Protein AF-D9QRK3-F1 (afdb_monomer)

Nearest PDB structures (foldseek):
  6bph-assembly1_A-2  TM=4.890E-01  e=6.958E-01  Homo sapiens
  4qqg-assembly2_B  TM=5.748E-01  e=2.686E+00  Homo sapiens
  7qe0-assembly1_A  TM=3.083E-01  e=8.365E-01  Homo sapiens

Organism: Acetohalobium arabaticum (strain ATCC 49924 / DSM 5501 / Z-7288) (NCBI:txid574087)

Mean predicted aligned error: 15.68 Å

Sequence (138 aa):
MAISEIASASNANVEGTGKQTEDSNKMGKDEFLELFVTQLKNQNPLEPMDNKEFIAQTAQFTSMEQMKNMNQNLEKFLGMQKLTQVSSLIGKEVKALDSDSGEEITGEVEKVKMADSGPKLIINGNEYEMGSVNEILG

InterPro domains:
  IPR005648 Flagellar hook capping protein [PF03963] (7-75)

Foldseek 3Di:
DDDDDDDDDDDDDDDDDDDDPPVVVVVVVVVVVVVVVVCVVPDDPDDDPDPVVVVVVVVVVVVVVVVVVVVVVVVVVVLVVLVVVVVVQAQWWFWFQDPVPRDIDIFRFPDWDQDPVGIWTQGPNDTDDPVRTDGTHD

Structure (mmCIF, N/CA/C/O backbone):
data_AF-D9QRK3-F1
#
_entry.id   AF-D9QRK3-F1
#
loop_
_atom_site.group_PDB
_atom_site.id
_atom_site.type_symbol
_atom_site.label_atom_id
_atom_site.label_alt_id
_atom_site.label_comp_id
_atom_site.label_asym_id
_atom_site.label_entity_id
_atom_site.label_seq_id
_atom_site.pdbx_PDB_ins_code
_atom_site.Cartn_x
_atom_site.Cartn_y
_atom_site.Cartn_z
_atom_site.occupancy
_atom_site.B_iso_or_equiv
_atom_site.auth_seq_id
_atom_site.auth_comp_id
_atom_site.auth_asym_id
_atom_site.auth_atom_id
_atom_site.pdbx_PDB_model_num
ATOM 1 N N . MET A 1 1 ? -51.871 -1.785 -33.628 1.00 42.34 1 MET A N 1
ATOM 2 C CA . MET A 1 1 ? -51.211 -3.092 -33.814 1.00 42.34 1 MET A CA 1
ATOM 3 C C . MET A 1 1 ? -49.993 -3.114 -32.917 1.00 42.34 1 MET A C 1
ATOM 5 O O . MET A 1 1 ? -49.113 -2.285 -33.088 1.00 42.34 1 MET A O 1
ATOM 9 N N . ALA A 1 2 ? -50.041 -3.973 -31.906 1.00 34.59 2 ALA A N 1
ATOM 10 C CA . ALA A 1 2 ? -48.957 -4.261 -30.982 1.00 34.59 2 ALA A CA 1
ATOM 11 C C . ALA A 1 2 ? -48.162 -5.466 -31.498 1.00 34.59 2 ALA A C 1
ATOM 13 O O . ALA A 1 2 ? -48.782 -6.376 -32.038 1.00 34.59 2 ALA A O 1
ATOM 14 N N . ILE A 1 3 ? -46.844 -5.456 -31.297 1.00 48.22 3 ILE A N 1
ATOM 15 C CA . ILE A 1 3 ? -45.964 -6.618 -31.067 1.00 48.22 3 ILE A CA 1
ATOM 16 C C . ILE A 1 3 ? -44.679 -6.043 -30.427 1.00 48.22 3 ILE A C 1
ATOM 18 O O . ILE A 1 3 ? -43.975 -5.266 -31.059 1.00 48.22 3 ILE A O 1
ATOM 22 N N . SER A 1 4 ? -44.552 -6.046 -29.097 1.00 40.09 4 SER A N 1
ATOM 23 C CA . SER A 1 4 ? -44.081 -7.144 -28.226 1.00 40.09 4 SER A CA 1
ATOM 24 C C . SER A 1 4 ? -42.548 -7.267 -28.179 1.00 40.09 4 SER A C 1
ATOM 26 O O . SER A 1 4 ? -41.935 -7.939 -29.001 1.00 40.09 4 SER A O 1
ATOM 28 N N . GLU A 1 5 ? -41.949 -6.551 -27.225 1.00 41.03 5 GLU A N 1
ATOM 29 C CA . GLU A 1 5 ? -41.167 -7.108 -26.108 1.00 41.03 5 GLU A CA 1
ATOM 30 C C . GLU A 1 5 ? -40.467 -8.467 -26.331 1.00 41.03 5 GLU A C 1
ATOM 32 O O . GLU A 1 5 ? -41.120 -9.506 -26.328 1.00 41.03 5 GLU A O 1
ATOM 37 N N . ILE A 1 6 ? -39.128 -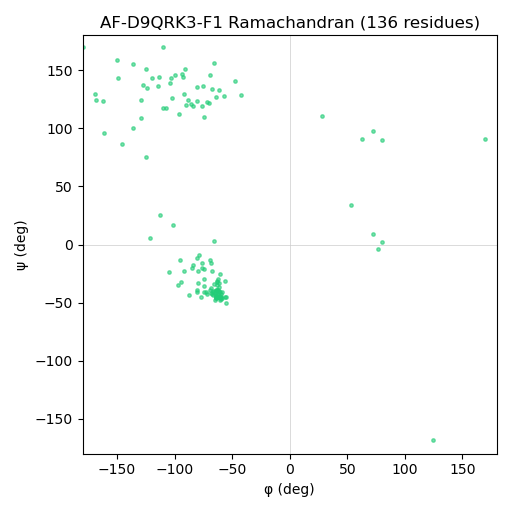8.456 -26.402 1.00 45.16 6 ILE A N 1
ATOM 38 C CA . ILE A 1 6 ? -38.267 -9.533 -25.884 1.00 45.16 6 ILE A CA 1
ATOM 39 C C . ILE A 1 6 ? -37.099 -8.871 -25.146 1.00 45.16 6 ILE A C 1
ATOM 41 O O . ILE A 1 6 ? -36.131 -8.406 -25.745 1.00 45.16 6 ILE A O 1
ATOM 45 N N . ALA A 1 7 ? -37.211 -8.842 -23.823 1.00 40.62 7 ALA A N 1
ATOM 46 C CA . ALA A 1 7 ? -36.072 -8.927 -22.930 1.00 40.62 7 ALA A CA 1
ATOM 47 C C . ALA A 1 7 ? -35.877 -10.412 -22.590 1.00 40.62 7 ALA A C 1
ATOM 49 O O . ALA A 1 7 ? -36.832 -11.065 -22.181 1.00 40.62 7 ALA A O 1
ATOM 50 N N . SER A 1 8 ? -34.660 -10.940 -22.724 1.00 33.72 8 SER A N 1
ATOM 51 C CA . SER A 1 8 ? -34.171 -11.983 -21.817 1.00 33.72 8 SER A CA 1
ATOM 52 C C . SER A 1 8 ? -32.653 -12.089 -21.903 1.00 33.72 8 SER A C 1
ATOM 54 O O . SER A 1 8 ? -32.076 -12.292 -22.968 1.00 33.72 8 SER A O 1
ATOM 56 N N . ALA A 1 9 ? -32.032 -11.941 -20.739 1.00 37.94 9 ALA A N 1
ATOM 57 C CA . ALA A 1 9 ? -30.627 -12.166 -20.468 1.00 37.94 9 ALA A CA 1
ATOM 58 C C . ALA A 1 9 ? -30.236 -13.646 -20.625 1.00 37.94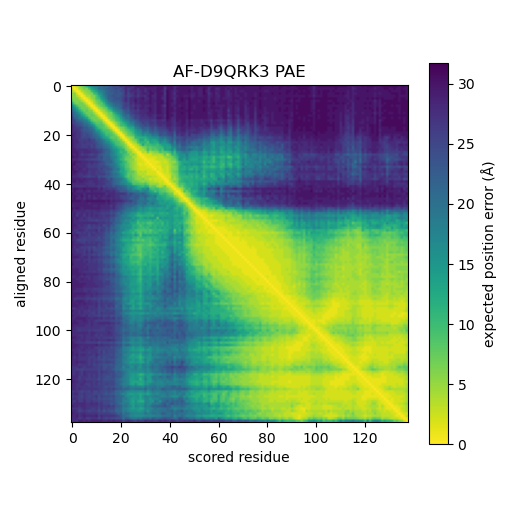 9 ALA A C 1
ATOM 60 O O . ALA A 1 9 ? -31.066 -14.527 -20.408 1.00 37.94 9 ALA A O 1
ATOM 61 N N . SER A 1 10 ? -28.951 -13.906 -20.880 1.00 33.75 10 SER A N 1
ATOM 62 C CA . SER A 1 10 ? -28.203 -14.973 -20.200 1.00 33.75 10 SER A CA 1
ATOM 63 C C . SER A 1 10 ? -26.707 -14.848 -20.480 1.00 33.75 10 SER A C 1
ATOM 65 O O . SER A 1 10 ? -26.271 -14.879 -21.628 1.00 33.75 10 SER A O 1
ATOM 67 N N . ASN A 1 11 ? -25.938 -14.769 -19.396 1.00 42.50 11 ASN A N 1
ATOM 68 C CA . ASN A 1 11 ? -24.498 -14.986 -19.335 1.00 42.50 11 ASN A CA 1
ATOM 69 C C . ASN A 1 11 ? -24.074 -16.262 -20.072 1.00 42.50 11 ASN A C 1
ATOM 71 O O . ASN A 1 11 ? -24.688 -17.315 -19.896 1.00 42.50 11 ASN A O 1
ATOM 75 N N . ALA A 1 12 ? -22.940 -16.186 -20.766 1.00 35.94 12 ALA A N 1
ATOM 76 C CA . ALA A 1 12 ? -22.084 -17.335 -21.007 1.00 35.94 12 ALA A CA 1
ATOM 77 C C . ALA A 1 12 ? -20.649 -16.964 -20.620 1.00 35.94 12 ALA A C 1
ATOM 79 O O . ALA A 1 12 ? -19.990 -16.139 -21.247 1.00 35.94 12 ALA A O 1
ATOM 80 N N . ASN A 1 13 ? -20.253 -17.576 -19.512 1.00 36.97 13 ASN A N 1
ATOM 81 C CA . ASN A 1 13 ? -18.924 -17.696 -18.947 1.00 36.97 13 ASN A CA 1
ATOM 82 C C . ASN A 1 13 ? -17.858 -17.992 -20.021 1.00 36.97 13 ASN A C 1
ATOM 84 O O . ASN A 1 13 ? -18.000 -18.956 -20.773 1.00 36.97 13 ASN A O 1
ATOM 88 N N . VAL A 1 14 ? -16.773 -17.214 -20.040 1.00 36.94 14 VAL A N 1
ATOM 89 C CA . VAL A 1 14 ? -15.497 -17.625 -20.647 1.00 36.94 14 VAL A CA 1
ATOM 90 C C . VAL A 1 14 ? -14.418 -17.484 -19.575 1.00 36.94 14 VAL A C 1
ATOM 92 O O . VAL A 1 14 ? -13.629 -16.544 -19.554 1.00 36.94 14 VAL A O 1
ATOM 95 N N . GLU A 1 15 ? -14.421 -18.434 -18.642 1.00 36.75 15 GLU A N 1
ATOM 96 C CA . GLU A 1 15 ? -13.221 -18.862 -17.929 1.00 36.75 15 GLU A CA 1
ATOM 97 C C . GLU A 1 15 ? -12.322 -19.615 -18.910 1.00 36.75 15 GLU A C 1
ATOM 99 O O . GLU A 1 15 ? -12.717 -20.631 -19.482 1.00 36.75 15 GLU A O 1
ATOM 104 N N . GLY A 1 16 ? -11.095 -19.134 -19.094 1.00 35.12 16 GLY A N 1
ATOM 105 C CA . GLY A 1 16 ? -10.119 -19.854 -19.897 1.00 35.12 16 GLY A CA 1
ATOM 106 C C . GLY A 1 16 ? -8.864 -19.060 -20.205 1.00 35.12 16 GLY A C 1
ATOM 107 O O . GLY A 1 16 ? -8.762 -18.433 -21.251 1.00 35.12 16 GLY A O 1
ATOM 108 N N . THR A 1 17 ? -7.875 -19.202 -19.324 1.00 34.28 17 THR A N 1
ATOM 109 C CA . THR A 1 17 ? -6.437 -18.975 -19.549 1.00 34.28 17 THR A CA 1
ATOM 110 C C . THR A 1 17 ? -5.955 -17.531 -19.697 1.00 34.28 17 THR A C 1
ATOM 112 O O . THR A 1 17 ? -5.885 -16.958 -20.779 1.00 34.28 17 THR A O 1
ATOM 115 N N . GLY A 1 18 ? -5.451 -16.995 -18.583 1.00 49.69 18 GLY A N 1
ATOM 116 C CA . GLY A 1 18 ? -4.363 -16.033 -18.645 1.00 49.69 18 GLY A CA 1
ATOM 117 C C . GLY A 1 18 ? -3.103 -16.692 -19.211 1.00 49.69 18 GLY A C 1
ATOM 118 O O . GLY A 1 18 ? -2.655 -17.716 -18.697 1.00 49.69 18 GLY A O 1
ATOM 119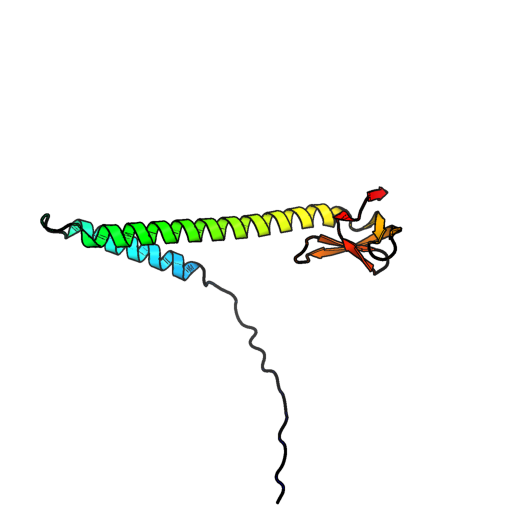 N N . LYS A 1 19 ? -2.519 -16.084 -20.246 1.00 44.97 19 LYS A N 1
ATOM 120 C CA . LYS A 1 19 ? -1.068 -16.036 -20.465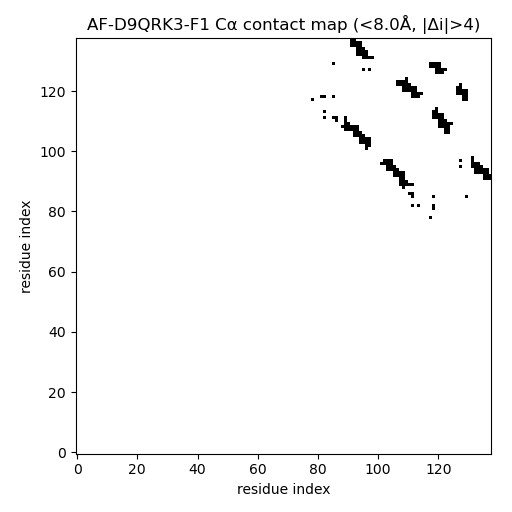 1.00 44.97 19 LYS A CA 1
ATOM 121 C C . LYS A 1 19 ? -0.725 -15.045 -21.580 1.00 44.97 19 LYS A C 1
ATOM 123 O O . LYS A 1 19 ? -1.245 -15.150 -22.680 1.00 44.97 19 LYS A O 1
ATOM 128 N N . GLN A 1 20 ? 0.215 -14.155 -21.264 1.00 48.44 20 GLN A N 1
ATOM 129 C CA . GLN A 1 20 ? 1.081 -13.412 -22.186 1.00 48.44 20 GLN A CA 1
ATOM 130 C C . GLN A 1 20 ? 0.421 -12.441 -23.179 1.00 48.44 20 GLN A C 1
ATOM 132 O O . GLN A 1 20 ? 0.236 -12.739 -24.352 1.00 48.44 20 GLN A O 1
ATOM 137 N N . THR A 1 21 ? 0.285 -11.190 -22.748 1.00 45.09 21 THR A N 1
ATOM 138 C CA . THR A 1 21 ? 0.484 -10.012 -23.617 1.00 45.09 21 THR A CA 1
ATOM 139 C C . THR A 1 21 ? 1.721 -9.207 -23.200 1.00 45.09 21 THR A C 1
ATOM 141 O O . THR A 1 21 ? 1.814 -8.020 -23.479 1.00 45.09 21 THR A O 1
ATOM 144 N N . GLU A 1 22 ? 2.701 -9.844 -22.546 1.00 51.78 22 GLU A N 1
ATOM 145 C CA . GLU A 1 22 ? 4.026 -9.239 -22.317 1.00 51.78 22 GLU A CA 1
ATOM 146 C C . GLU A 1 22 ? 5.124 -9.817 -23.221 1.00 51.78 22 GLU A C 1
ATOM 148 O O . GLU A 1 22 ? 6.096 -9.124 -23.518 1.00 51.78 22 GLU A O 1
ATOM 153 N N . ASP A 1 23 ? 4.963 -11.041 -23.737 1.00 47.47 23 ASP A N 1
ATOM 154 C CA . ASP A 1 23 ? 5.988 -11.643 -24.602 1.00 47.47 23 ASP A CA 1
ATOM 155 C C . ASP A 1 23 ? 5.938 -11.145 -26.048 1.00 47.47 23 ASP A C 1
ATOM 157 O O . ASP A 1 23 ? 6.970 -11.126 -26.713 1.00 47.47 23 ASP A O 1
ATOM 161 N N . SER A 1 24 ? 4.801 -10.627 -26.517 1.00 51.91 24 SER A N 1
ATOM 162 C CA . SER A 1 24 ? 4.689 -10.046 -27.862 1.00 51.91 24 SER A CA 1
ATOM 163 C C . SER A 1 24 ? 5.583 -8.810 -28.046 1.00 51.91 24 SER A C 1
ATOM 165 O O . SER A 1 24 ? 6.104 -8.585 -29.134 1.00 51.91 24 SER A O 1
ATOM 167 N N . ASN A 1 25 ? 5.800 -8.022 -26.982 1.00 53.12 25 ASN A N 1
ATOM 168 C CA . ASN A 1 25 ? 6.644 -6.818 -27.030 1.00 53.12 25 ASN A CA 1
ATOM 169 C C . ASN A 1 25 ? 8.144 -7.133 -26.827 1.00 53.12 25 ASN A C 1
ATOM 171 O O . ASN A 1 25 ? 9.007 -6.348 -27.216 1.00 53.12 25 ASN A O 1
ATOM 175 N N . LYS A 1 26 ? 8.482 -8.289 -26.234 1.00 53.06 26 LYS A N 1
ATOM 176 C CA . LYS A 1 26 ? 9.862 -8.807 -26.215 1.00 53.06 26 LYS A CA 1
ATOM 177 C C . LYS A 1 26 ? 10.244 -9.430 -27.558 1.00 53.06 26 LYS A C 1
ATOM 179 O O . LYS A 1 26 ? 11.293 -9.078 -28.086 1.00 53.06 26 LYS A O 1
ATOM 184 N N . MET A 1 27 ? 9.357 -10.246 -28.137 1.00 52.41 27 MET A N 1
ATOM 185 C CA . MET A 1 27 ? 9.554 -10.880 -29.448 1.00 52.41 27 MET A CA 1
ATOM 186 C C . MET A 1 27 ? 9.851 -9.837 -30.542 1.00 52.41 27 MET A C 1
ATOM 188 O O . MET A 1 27 ? 10.841 -9.957 -31.255 1.00 52.41 27 MET A O 1
ATOM 192 N N . GLY A 1 28 ? 9.092 -8.730 -30.576 1.00 61.06 28 GLY A N 1
ATOM 193 C CA . GLY A 1 28 ? 9.296 -7.662 -31.562 1.00 61.06 28 GLY A CA 1
ATOM 194 C C . GLY A 1 28 ? 10.608 -6.874 -31.425 1.00 61.06 28 GLY A C 1
ATOM 195 O O . GLY A 1 28 ? 11.061 -6.290 -32.406 1.00 61.06 28 GLY A O 1
ATOM 196 N N . LYS A 1 29 ? 11.250 -6.849 -30.245 1.00 60.91 29 LYS A N 1
ATOM 197 C CA . LYS A 1 29 ? 12.556 -6.184 -30.047 1.00 60.91 29 LYS A CA 1
ATOM 198 C C . LYS A 1 29 ? 13.718 -7.042 -30.530 1.00 60.91 29 LYS A C 1
ATOM 200 O O . LYS A 1 29 ? 14.648 -6.504 -31.130 1.00 60.91 29 LYS A O 1
ATOM 205 N N . ASP A 1 30 ? 13.652 -8.347 -30.291 1.00 63.25 30 ASP A N 1
ATOM 206 C CA . ASP A 1 30 ? 14.691 -9.291 -30.705 1.00 63.25 30 ASP A CA 1
ATOM 207 C C . ASP A 1 30 ? 14.672 -9.490 -32.230 1.00 63.25 30 ASP A C 1
ATOM 209 O O . ASP A 1 30 ? 15.718 -9.389 -32.872 1.00 63.25 30 ASP A O 1
ATOM 213 N N . GLU A 1 31 ? 13.484 -9.612 -32.835 1.00 64.38 31 GLU A N 1
ATOM 214 C CA . GLU A 1 31 ? 13.311 -9.648 -34.299 1.00 64.38 31 GLU A CA 1
ATOM 215 C C . GLU A 1 31 ? 13.763 -8.331 -34.970 1.00 64.38 31 GLU A C 1
ATOM 217 O O . GLU A 1 31 ? 14.304 -8.325 -36.079 1.00 64.38 31 GLU A O 1
ATOM 222 N N . PHE A 1 32 ? 13.617 -7.196 -34.277 1.00 61.09 32 PHE A N 1
ATOM 223 C CA . PHE A 1 32 ? 14.091 -5.891 -34.743 1.00 61.09 32 PHE A CA 1
ATOM 224 C C . PHE A 1 32 ? 15.619 -5.733 -34.652 1.00 61.09 32 PHE A C 1
ATOM 226 O O . PHE A 1 32 ? 16.242 -5.209 -35.578 1.00 61.09 32 PHE A O 1
ATOM 233 N N . LEU A 1 33 ? 16.247 -6.204 -33.568 1.00 68.06 33 LEU A N 1
ATOM 234 C CA . LEU A 1 33 ? 17.709 -6.219 -33.419 1.00 68.06 33 LEU A CA 1
ATOM 235 C C . LEU A 1 33 ? 18.373 -7.170 -34.426 1.00 68.06 33 LEU A C 1
ATOM 237 O O . LEU A 1 33 ? 19.451 -6.871 -34.946 1.00 68.06 33 LEU A O 1
ATOM 241 N N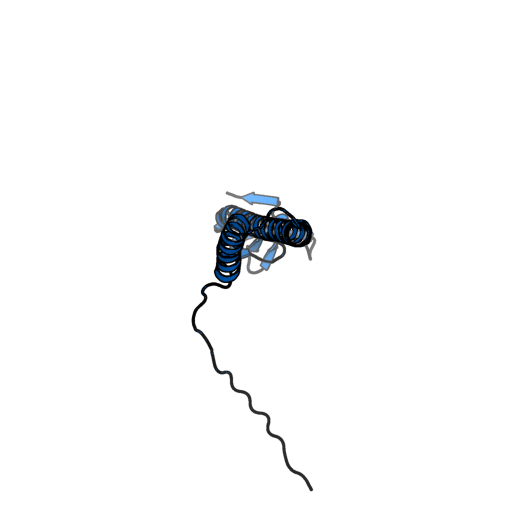 . GLU A 1 34 ? 17.717 -8.281 -34.758 1.00 62.97 34 GLU A N 1
ATOM 242 C CA . GLU A 1 34 ? 18.154 -9.206 -35.804 1.00 62.97 34 GLU A CA 1
ATOM 243 C C . GLU A 1 34 ? 18.075 -8.567 -37.200 1.00 62.97 34 GLU A C 1
ATOM 245 O O . GLU A 1 34 ? 19.040 -8.625 -37.974 1.00 62.97 34 GLU A O 1
ATOM 250 N N . LEU A 1 35 ? 16.983 -7.856 -37.502 1.00 64.06 35 LEU A N 1
ATOM 251 C CA . LEU A 1 35 ? 16.865 -7.060 -38.726 1.00 64.06 35 LEU A CA 1
ATOM 252 C C . LEU A 1 35 ? 17.928 -5.944 -38.790 1.00 64.06 35 LEU A C 1
ATOM 254 O O . LEU A 1 35 ? 18.496 -5.696 -39.855 1.00 64.06 35 LEU A O 1
ATOM 258 N N . PHE A 1 36 ? 18.272 -5.326 -37.657 1.00 60.09 36 PHE A N 1
ATOM 259 C CA . PHE A 1 36 ? 19.316 -4.301 -37.549 1.00 60.09 36 PHE A CA 1
ATOM 260 C C . PHE A 1 36 ? 20.720 -4.844 -37.852 1.00 60.09 36 PHE A C 1
ATOM 262 O O . PHE A 1 36 ? 21.439 -4.270 -38.672 1.00 60.09 36 PHE A O 1
ATOM 269 N N . VAL A 1 37 ? 21.110 -5.980 -37.264 1.00 62.12 37 VAL A N 1
ATOM 270 C CA . VAL A 1 37 ? 22.397 -6.637 -37.569 1.00 62.12 37 VAL A CA 1
ATOM 271 C C . VAL A 1 37 ? 22.452 -7.081 -39.034 1.00 62.12 37 VAL A C 1
ATOM 273 O O . VAL A 1 37 ? 23.506 -7.010 -39.672 1.00 62.12 37 VAL A O 1
ATOM 276 N N . THR A 1 38 ? 21.314 -7.497 -39.585 1.00 60.38 38 THR A N 1
ATOM 277 C CA . THR A 1 38 ? 21.185 -7.916 -40.984 1.00 60.38 38 THR A CA 1
ATOM 278 C C . THR A 1 38 ? 21.359 -6.741 -41.949 1.00 60.38 38 THR A C 1
ATOM 280 O O . THR A 1 38 ? 22.079 -6.866 -42.939 1.00 60.38 38 THR A O 1
ATOM 283 N N . GLN A 1 39 ? 20.787 -5.573 -41.644 1.00 55.12 39 GLN A N 1
ATOM 284 C CA . GLN A 1 39 ? 20.992 -4.352 -42.428 1.00 55.12 39 GLN A CA 1
ATOM 285 C C . GLN A 1 39 ? 22.426 -3.819 -42.290 1.00 55.12 39 GLN A C 1
ATOM 287 O O . GLN A 1 39 ? 23.025 -3.440 -43.292 1.00 55.12 39 GLN A O 1
ATOM 292 N N . LEU A 1 40 ? 23.031 -3.867 -41.096 1.00 59.44 40 LEU A N 1
ATOM 293 C CA . LEU A 1 40 ? 24.418 -3.427 -40.871 1.00 59.44 40 LEU A CA 1
ATOM 294 C C . LEU A 1 40 ? 25.440 -4.235 -41.694 1.00 59.44 40 LEU A C 1
ATOM 296 O O . LEU A 1 40 ? 26.454 -3.693 -42.128 1.00 59.44 40 LEU A O 1
ATOM 300 N N . LYS A 1 41 ? 25.166 -5.525 -41.929 1.00 57.53 41 LYS A N 1
ATOM 301 C CA . LYS A 1 41 ? 26.000 -6.416 -42.752 1.00 57.53 41 LYS A CA 1
ATOM 302 C C . LYS A 1 41 ? 25.851 -6.193 -44.265 1.00 57.53 41 LYS A C 1
ATOM 304 O O . LYS A 1 41 ? 26.710 -6.662 -45.003 1.00 57.53 41 LYS A O 1
ATOM 309 N N . ASN A 1 42 ? 24.800 -5.502 -44.720 1.00 58.16 42 ASN A N 1
ATOM 310 C CA . ASN A 1 42 ? 24.441 -5.373 -46.143 1.00 58.16 42 ASN A CA 1
ATOM 311 C C . ASN A 1 42 ? 24.384 -3.924 -46.676 1.00 58.16 42 ASN A C 1
ATOM 313 O O . ASN A 1 42 ? 24.000 -3.718 -47.826 1.00 58.16 42 ASN A O 1
ATOM 317 N N . GLN A 1 43 ? 24.754 -2.909 -45.889 1.00 56.03 43 GLN A N 1
ATOM 318 C CA . GLN A 1 43 ? 24.715 -1.506 -46.329 1.00 56.03 43 GLN A CA 1
ATOM 319 C C . GLN A 1 43 ? 25.979 -1.123 -47.122 1.00 56.03 43 GLN A C 1
ATOM 321 O O . GLN A 1 43 ? 27.096 -1.151 -46.607 1.00 56.03 43 GLN A O 1
ATOM 326 N N . ASN A 1 44 ? 25.790 -0.727 -48.384 1.00 57.44 44 ASN A N 1
ATOM 327 C CA . ASN A 1 44 ? 26.790 -0.023 -49.190 1.00 57.44 44 ASN A CA 1
ATOM 328 C C . ASN A 1 44 ? 27.003 1.391 -48.579 1.00 57.44 44 ASN A C 1
ATOM 330 O O . ASN A 1 44 ? 26.004 2.039 -48.267 1.00 57.44 44 ASN A O 1
ATOM 334 N N . PRO A 1 45 ? 28.239 1.902 -48.384 1.00 51.19 45 PRO A N 1
ATOM 335 C CA . PRO A 1 45 ? 28.547 3.016 -47.466 1.00 51.19 45 PRO A CA 1
ATOM 336 C C . PRO A 1 45 ? 27.971 4.408 -47.785 1.00 51.19 45 PRO A C 1
ATOM 338 O O . PRO A 1 45 ? 28.325 5.364 -47.097 1.00 51.19 45 PRO A O 1
ATOM 341 N N . LEU A 1 46 ? 27.162 4.566 -48.835 1.00 52.75 46 LEU A N 1
ATOM 342 C CA . LEU A 1 46 ? 26.881 5.877 -49.425 1.00 52.75 46 LEU A CA 1
ATOM 343 C C . LEU A 1 46 ? 25.603 6.585 -48.946 1.00 52.75 46 LEU A C 1
ATOM 345 O O . LEU A 1 46 ? 25.546 7.789 -49.155 1.00 52.75 46 LEU A O 1
ATOM 349 N N . GLU A 1 47 ? 24.653 5.949 -48.239 1.00 57.47 47 GLU A N 1
ATOM 350 C CA . GLU A 1 47 ? 23.486 6.664 -47.660 1.00 57.47 47 GLU A CA 1
ATOM 351 C C . GLU A 1 47 ? 23.003 6.101 -46.298 1.00 57.47 47 GLU A C 1
ATOM 353 O O . GLU A 1 47 ? 22.106 5.264 -46.243 1.00 57.47 47 GLU A O 1
ATOM 358 N N . PRO A 1 48 ? 23.571 6.551 -45.159 1.00 54.38 48 PRO A N 1
ATOM 359 C CA . PRO A 1 48 ? 23.294 5.965 -43.839 1.00 54.38 48 PRO A CA 1
ATOM 360 C C . PRO A 1 48 ? 22.303 6.745 -42.940 1.00 54.38 48 PRO A C 1
ATOM 362 O O . PRO A 1 48 ? 22.322 6.531 -41.723 1.00 54.38 48 PRO A O 1
ATOM 365 N N . MET A 1 49 ? 21.501 7.685 -43.461 1.00 54.50 49 MET A N 1
ATOM 366 C CA . MET A 1 49 ? 20.889 8.735 -42.617 1.00 54.50 49 MET A CA 1
ATOM 367 C C . MET A 1 49 ? 19.436 8.497 -42.147 1.00 54.50 49 MET A C 1
ATOM 369 O O . MET A 1 49 ? 19.151 8.839 -41.004 1.00 54.50 49 MET A O 1
ATOM 373 N N . ASP A 1 50 ? 18.540 7.872 -42.920 1.00 57.72 50 ASP A N 1
ATOM 374 C CA . ASP A 1 50 ? 17.098 7.847 -42.562 1.00 57.72 50 ASP A CA 1
ATOM 375 C C . ASP A 1 50 ? 16.716 6.810 -41.481 1.00 57.72 50 ASP A C 1
ATOM 377 O O . ASP A 1 50 ? 15.871 7.056 -40.621 1.00 57.72 50 ASP A O 1
ATOM 381 N N . ASN A 1 51 ? 17.388 5.653 -41.430 1.00 57.38 51 ASN A N 1
ATOM 382 C CA . ASN A 1 51 ? 17.002 4.594 -40.484 1.00 57.38 51 ASN A CA 1
ATOM 383 C C . ASN A 1 51 ? 17.391 4.906 -39.028 1.00 57.38 51 ASN A C 1
ATOM 385 O O . ASN A 1 51 ? 16.815 4.339 -38.104 1.00 57.38 51 ASN A O 1
ATOM 389 N N . LYS A 1 52 ? 18.357 5.802 -38.789 1.00 64.06 52 LYS A N 1
ATOM 390 C CA . LYS A 1 52 ? 18.876 6.071 -37.435 1.00 64.06 52 LYS A CA 1
ATOM 391 C C . LYS A 1 52 ? 17.917 6.893 -36.579 1.00 64.06 52 LYS A C 1
ATOM 393 O O . LYS A 1 52 ? 17.835 6.649 -35.377 1.00 64.06 52 LYS A O 1
ATOM 398 N N . GLU A 1 53 ? 17.196 7.838 -37.174 1.00 65.75 53 GLU A N 1
ATOM 399 C CA . GLU A 1 53 ? 16.302 8.735 -36.437 1.00 65.75 53 GLU A CA 1
ATOM 400 C C . GLU A 1 53 ? 15.041 8.005 -35.953 1.00 65.75 53 GLU A C 1
ATOM 402 O O . GLU A 1 53 ? 14.672 8.113 -34.783 1.00 65.75 53 GLU A O 1
ATOM 407 N N . PHE A 1 54 ? 14.462 7.139 -36.790 1.00 67.44 54 PHE A N 1
ATOM 408 C CA . PHE A 1 54 ? 13.359 6.261 -36.391 1.00 67.44 54 PHE A CA 1
ATOM 409 C C . PHE A 1 54 ? 13.764 5.260 -35.290 1.00 67.44 54 PHE A C 1
ATOM 411 O O . PHE A 1 54 ? 13.010 5.022 -34.342 1.00 67.44 54 PHE A O 1
ATOM 418 N N . ILE A 1 55 ? 14.984 4.710 -35.362 1.00 64.75 55 ILE A N 1
ATOM 419 C CA . ILE A 1 55 ? 15.539 3.830 -34.319 1.00 64.75 55 ILE A CA 1
ATOM 420 C C . ILE A 1 55 ? 15.721 4.594 -33.007 1.00 64.75 55 ILE A C 1
ATOM 422 O O . ILE A 1 55 ? 15.334 4.091 -31.954 1.00 64.75 55 ILE A O 1
ATOM 426 N N . ALA A 1 56 ? 16.283 5.803 -33.056 1.00 74.25 56 ALA A N 1
ATOM 427 C CA . ALA A 1 56 ? 16.475 6.629 -31.870 1.00 74.25 56 ALA A CA 1
ATOM 428 C C . ALA A 1 56 ? 15.134 6.931 -31.180 1.00 74.25 56 ALA A C 1
ATOM 430 O O . ALA A 1 56 ? 15.022 6.793 -29.962 1.00 74.25 56 ALA A O 1
ATOM 431 N N . GLN A 1 57 ? 14.091 7.243 -31.954 1.00 69.56 57 GLN A N 1
ATOM 432 C CA . GLN A 1 57 ? 12.740 7.460 -31.431 1.00 69.56 57 GLN A CA 1
ATOM 433 C C . GLN A 1 57 ? 12.119 6.176 -30.853 1.00 69.56 57 GLN A C 1
ATOM 435 O O . GLN A 1 57 ? 11.527 6.209 -29.774 1.00 69.56 57 GLN A O 1
ATOM 440 N N . THR A 1 58 ? 12.307 5.026 -31.508 1.00 80.00 58 THR A N 1
ATOM 441 C CA . THR A 1 58 ? 11.798 3.728 -31.027 1.00 80.00 58 THR A CA 1
ATOM 442 C C . THR A 1 58 ? 12.500 3.277 -29.745 1.00 80.00 58 THR A C 1
ATOM 444 O O . THR A 1 58 ? 11.850 2.813 -28.805 1.00 80.00 58 THR A O 1
ATOM 447 N N .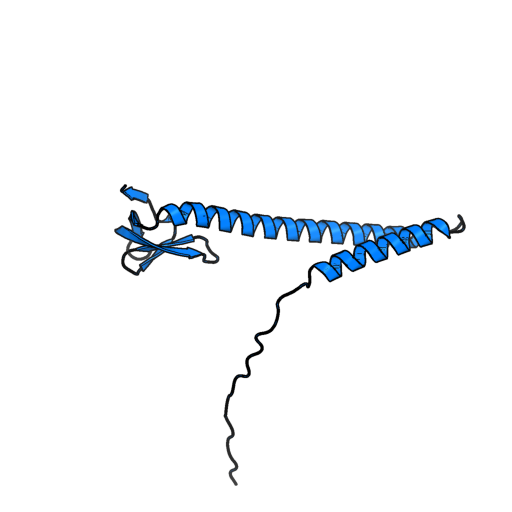 ALA A 1 59 ? 13.822 3.444 -29.667 1.00 78.56 59 ALA A N 1
ATOM 448 C CA . ALA A 1 59 ? 14.608 3.155 -28.472 1.00 78.56 59 ALA A CA 1
ATOM 449 C C . ALA A 1 59 ? 14.203 4.068 -27.304 1.00 78.56 59 ALA A C 1
ATOM 451 O O . ALA A 1 59 ? 14.074 3.599 -26.169 1.00 78.56 59 ALA A O 1
ATOM 452 N N . GLN A 1 60 ? 13.930 5.347 -27.585 1.00 78.69 60 GLN A N 1
ATOM 453 C CA . GLN A 1 60 ? 13.429 6.296 -26.593 1.00 78.69 60 GLN A CA 1
ATOM 454 C C . GLN A 1 60 ? 12.046 5.884 -26.071 1.00 78.69 60 GLN A C 1
ATOM 456 O O . GLN A 1 60 ? 11.833 5.844 -24.858 1.00 78.69 60 GLN A O 1
ATOM 461 N N . PHE A 1 61 ? 11.126 5.514 -26.967 1.00 79.25 61 PHE A N 1
ATOM 462 C CA . PHE A 1 61 ? 9.789 5.059 -26.589 1.00 79.25 61 PHE A CA 1
ATOM 463 C C . PHE A 1 61 ? 9.838 3.754 -25.783 1.00 79.25 61 PHE A C 1
ATOM 465 O O . PHE A 1 61 ? 9.232 3.656 -24.720 1.00 79.25 61 PHE A O 1
ATOM 472 N N . THR A 1 62 ? 10.646 2.790 -26.229 1.00 79.56 62 THR A N 1
ATOM 473 C CA . THR A 1 62 ? 10.911 1.534 -25.515 1.00 79.56 62 THR A CA 1
ATOM 474 C C . THR A 1 62 ? 11.433 1.780 -24.103 1.00 79.56 62 THR A C 1
ATOM 476 O O . THR A 1 62 ? 10.982 1.132 -23.158 1.00 79.56 62 THR A O 1
ATOM 479 N N . SER A 1 63 ? 12.378 2.707 -23.949 1.00 82.94 63 SER A N 1
ATOM 480 C CA . SER A 1 63 ? 12.955 3.038 -22.644 1.00 82.94 63 SER A CA 1
ATOM 481 C C . SER A 1 63 ? 11.915 3.683 -21.725 1.00 82.94 63 SER A C 1
ATOM 483 O O . SER A 1 63 ? 11.840 3.341 -20.546 1.00 82.94 63 SER A O 1
ATOM 485 N N . MET A 1 64 ? 11.060 4.562 -22.259 1.00 87.06 64 MET A N 1
ATOM 486 C CA . MET A 1 64 ? 9.941 5.141 -21.506 1.00 87.06 64 MET A CA 1
ATOM 487 C C . MET A 1 64 ? 8.912 4.089 -21.087 1.00 87.06 64 MET A C 1
ATOM 489 O O . MET A 1 64 ? 8.444 4.108 -19.951 1.00 87.06 64 MET A O 1
ATOM 493 N N . GLU A 1 65 ? 8.567 3.161 -21.977 1.00 86.56 65 GLU A N 1
ATOM 494 C CA . GLU A 1 65 ? 7.638 2.075 -21.672 1.00 86.56 65 GLU A CA 1
ATOM 495 C C . GLU A 1 65 ? 8.209 1.149 -20.590 1.00 86.56 65 GLU A C 1
ATOM 497 O O . GLU A 1 65 ? 7.529 0.839 -19.615 1.00 86.56 65 GLU A O 1
ATOM 502 N N . GLN A 1 66 ? 9.488 0.776 -20.694 1.00 85.94 66 GLN A N 1
ATOM 503 C CA . GLN A 1 66 ? 10.171 -0.002 -19.659 1.00 85.94 66 GLN A CA 1
ATOM 504 C C . GLN A 1 66 ? 10.200 0.732 -18.317 1.00 85.94 66 GLN A C 1
ATOM 506 O O . GLN A 1 66 ? 9.955 0.114 -17.283 1.00 85.94 66 GLN A O 1
ATOM 511 N N . MET A 1 67 ? 10.442 2.045 -18.319 1.00 91.25 67 MET A N 1
ATOM 512 C CA . MET A 1 67 ? 10.390 2.860 -17.105 1.00 91.25 67 MET A CA 1
ATOM 513 C C . MET A 1 67 ? 8.981 2.886 -16.503 1.00 91.25 67 MET A C 1
ATOM 515 O O . MET A 1 67 ? 8.828 2.731 -15.293 1.00 91.25 67 MET A O 1
ATOM 519 N N . LYS A 1 68 ? 7.940 3.018 -17.332 1.00 91.44 68 LYS A N 1
ATOM 520 C CA . LYS A 1 68 ? 6.545 2.945 -16.886 1.00 91.44 68 LYS A CA 1
ATOM 521 C C . LYS A 1 68 ? 6.228 1.583 -16.265 1.00 91.44 68 LYS A C 1
ATOM 523 O O . LYS A 1 68 ? 5.668 1.538 -15.174 1.00 91.44 68 LYS A O 1
ATOM 528 N N . ASN A 1 69 ? 6.635 0.495 -16.913 1.00 91.31 69 ASN A N 1
ATOM 529 C CA . ASN A 1 69 ? 6.422 -0.861 -16.407 1.00 91.31 69 ASN A CA 1
ATOM 530 C C . ASN A 1 69 ? 7.186 -1.090 -15.093 1.00 91.31 69 ASN A C 1
ATOM 532 O O . ASN A 1 69 ? 6.654 -1.691 -14.163 1.00 91.31 69 ASN A O 1
ATOM 536 N N . MET A 1 70 ? 8.407 -0.558 -14.976 1.00 92.88 70 MET A N 1
ATOM 537 C CA . MET A 1 70 ? 9.171 -0.588 -13.729 1.00 92.88 70 MET A CA 1
ATOM 538 C C . MET A 1 70 ? 8.435 0.153 -12.608 1.00 92.88 70 MET A C 1
ATOM 540 O O . MET A 1 70 ? 8.280 -0.403 -11.525 1.00 92.88 70 MET A O 1
ATOM 544 N N . ASN A 1 71 ? 7.934 1.362 -12.870 1.00 93.81 71 ASN A N 1
ATOM 545 C CA . ASN A 1 71 ? 7.169 2.131 -11.887 1.00 93.81 71 ASN A CA 1
ATOM 546 C C . ASN A 1 71 ? 5.911 1.377 -11.433 1.00 93.81 71 ASN A C 1
ATOM 548 O O . ASN A 1 71 ? 5.681 1.247 -10.235 1.00 93.81 71 ASN A O 1
ATOM 552 N N . GLN A 1 72 ? 5.156 0.785 -12.361 1.00 92.00 72 GLN A N 1
ATOM 553 C CA . GLN A 1 72 ? 3.980 -0.028 -12.026 1.00 92.00 72 GLN A CA 1
ATOM 554 C C . GLN A 1 72 ? 4.336 -1.259 -11.181 1.00 92.00 72 GLN A C 1
ATOM 556 O O . GLN A 1 72 ? 3.611 -1.620 -10.253 1.00 92.00 72 GLN A O 1
ATOM 561 N N . ASN A 1 73 ? 5.456 -1.918 -11.481 1.00 92.94 73 ASN A N 1
ATOM 562 C CA . ASN A 1 73 ? 5.925 -3.056 -10.694 1.00 92.94 73 ASN A CA 1
ATOM 563 C C . ASN A 1 73 ? 6.389 -2.631 -9.295 1.00 92.94 73 ASN A C 1
ATOM 565 O O . ASN A 1 73 ? 6.112 -3.340 -8.327 1.00 92.94 73 ASN A O 1
ATOM 569 N N . LEU A 1 74 ? 7.034 -1.469 -9.169 1.00 94.31 74 LEU A N 1
ATOM 570 C CA . LEU A 1 74 ? 7.405 -0.891 -7.877 1.00 94.31 74 LEU A CA 1
ATOM 571 C C . LEU A 1 74 ? 6.170 -0.536 -7.043 1.00 94.31 74 LEU A C 1
ATOM 573 O O . LEU A 1 74 ? 6.128 -0.877 -5.865 1.00 94.31 74 LEU A O 1
ATOM 577 N N . GLU A 1 75 ? 5.143 0.072 -7.636 1.00 89.88 75 GLU A N 1
ATOM 578 C CA . GLU A 1 75 ? 3.876 0.363 -6.950 1.00 89.88 75 GLU A CA 1
ATOM 579 C C . GLU A 1 75 ? 3.207 -0.914 -6.423 1.00 89.88 75 GLU A C 1
ATOM 581 O O . GLU A 1 75 ? 2.833 -0.981 -5.249 1.00 89.88 75 GLU A O 1
ATOM 586 N N . LYS A 1 76 ? 3.132 -1.968 -7.248 1.00 88.62 76 LYS A N 1
ATOM 587 C CA . LYS A 1 76 ? 2.611 -3.281 -6.829 1.00 88.62 76 LYS A CA 1
ATOM 588 C C . LYS A 1 76 ? 3.433 -3.889 -5.694 1.00 88.62 76 LYS A C 1
ATOM 590 O O . LYS A 1 76 ? 2.862 -4.401 -4.731 1.00 88.62 76 LYS A O 1
ATOM 595 N N . PHE A 1 77 ? 4.761 -3.826 -5.787 1.00 90.25 77 PHE A N 1
ATOM 596 C CA . PHE A 1 77 ? 5.658 -4.341 -4.755 1.00 90.25 77 PHE A CA 1
ATOM 597 C C . PHE A 1 77 ? 5.475 -3.603 -3.423 1.00 90.25 77 PHE A C 1
ATOM 599 O O . PHE A 1 77 ? 5.330 -4.241 -2.381 1.00 90.25 77 PHE A O 1
ATOM 606 N N . LEU A 1 78 ? 5.401 -2.269 -3.456 1.00 88.81 78 LEU A N 1
ATOM 607 C CA . LEU A 1 78 ? 5.129 -1.451 -2.273 1.00 88.81 78 LEU A CA 1
ATOM 608 C C . LEU A 1 78 ? 3.754 -1.768 -1.671 1.00 88.81 78 LEU A C 1
ATOM 610 O O . LEU A 1 78 ? 3.631 -1.861 -0.449 1.00 88.81 78 LEU A O 1
ATOM 614 N N . GLY A 1 79 ? 2.733 -1.984 -2.505 1.00 86.44 79 GLY A N 1
ATOM 615 C CA . GLY A 1 79 ? 1.412 -2.435 -2.061 1.00 86.44 79 GLY A CA 1
ATOM 616 C C . GLY A 1 79 ? 1.467 -3.781 -1.333 1.00 86.44 79 GLY A C 1
ATOM 617 O O . GLY A 1 79 ? 0.937 -3.915 -0.231 1.00 86.44 79 GLY A O 1
ATOM 618 N N . MET A 1 80 ? 2.184 -4.759 -1.893 1.00 87.38 80 MET A N 1
ATOM 619 C CA . MET A 1 80 ? 2.366 -6.074 -1.272 1.00 87.38 80 MET A CA 1
ATOM 620 C C . MET A 1 80 ? 3.157 -5.997 0.042 1.00 87.38 80 MET A C 1
ATOM 622 O O . MET A 1 80 ? 2.799 -6.652 1.017 1.00 87.38 80 MET A O 1
ATOM 626 N N . GLN A 1 81 ? 4.201 -5.166 0.106 1.00 88.81 81 GLN A N 1
ATOM 627 C CA . GLN A 1 81 ? 4.967 -4.949 1.333 1.00 88.81 81 GLN A CA 1
ATOM 628 C C . GLN A 1 81 ? 4.097 -4.335 2.439 1.00 88.81 81 GLN A C 1
ATOM 630 O O . GLN A 1 81 ? 4.166 -4.779 3.587 1.00 88.81 81 GLN A O 1
ATOM 635 N N . LYS A 1 82 ? 3.255 -3.349 2.098 1.00 85.88 82 LYS A N 1
ATOM 636 C CA . LYS A 1 82 ? 2.275 -2.772 3.028 1.00 85.88 82 LYS A CA 1
ATOM 637 C C . LYS A 1 82 ? 1.281 -3.828 3.504 1.00 85.88 82 LYS A C 1
ATOM 639 O O . LYS A 1 82 ? 1.048 -3.915 4.703 1.00 85.88 82 LYS A O 1
ATOM 644 N N . LEU A 1 83 ? 0.751 -4.666 2.608 1.00 86.19 83 LEU A N 1
ATOM 645 C CA . LEU A 1 83 ? -0.145 -5.760 2.994 1.00 86.19 83 LEU A CA 1
ATOM 646 C C . LEU A 1 83 ? 0.499 -6.672 4.036 1.00 86.19 83 LEU A C 1
ATOM 648 O O . LEU A 1 83 ? -0.097 -6.881 5.082 1.00 86.19 83 LEU A O 1
ATOM 652 N N . THR A 1 84 ? 1.726 -7.141 3.800 1.00 87.88 84 THR A N 1
ATOM 653 C CA . THR A 1 84 ? 2.437 -8.024 4.738 1.00 87.88 84 THR A CA 1
ATOM 654 C C . THR A 1 84 ? 2.623 -7.389 6.118 1.00 87.88 84 THR A C 1
ATOM 656 O O . THR A 1 84 ? 2.443 -8.064 7.130 1.00 87.88 84 THR A O 1
ATOM 659 N N . GLN A 1 85 ? 2.953 -6.094 6.181 1.00 86.44 85 GLN A N 1
ATOM 660 C CA . GLN A 1 85 ? 3.079 -5.380 7.458 1.00 86.44 85 GLN A CA 1
ATOM 661 C C . GLN A 1 85 ? 1.740 -5.327 8.196 1.00 86.44 85 GLN A C 1
ATOM 663 O O . GLN A 1 85 ? 1.671 -5.628 9.385 1.00 86.44 85 GLN A O 1
ATOM 668 N N . VAL A 1 86 ? 0.665 -5.007 7.480 1.00 86.94 86 VAL A N 1
ATOM 669 C CA . VAL A 1 86 ? -0.671 -4.853 8.062 1.00 86.94 86 VAL A CA 1
ATOM 670 C C . VAL A 1 86 ? -1.302 -6.207 8.407 1.00 86.94 86 VAL A C 1
ATOM 672 O O . VAL A 1 86 ? -2.017 -6.312 9.395 1.00 86.94 86 VAL A O 1
ATOM 675 N N . SER A 1 87 ? -0.980 -7.283 7.684 1.00 89.62 87 SER A N 1
ATOM 676 C CA . SER A 1 87 ? -1.425 -8.644 8.017 1.00 89.62 87 SER A CA 1
ATOM 677 C C . SER A 1 87 ? -0.945 -9.113 9.391 1.00 89.62 87 SER A C 1
ATOM 679 O O . SER A 1 87 ? -1.612 -9.938 10.005 1.00 89.62 87 SER A O 1
ATOM 681 N N . SER A 1 88 ? 0.168 -8.575 9.904 1.00 90.38 88 SER A N 1
ATOM 682 C CA . SER A 1 88 ? 0.638 -8.873 11.266 1.00 90.38 88 SER A CA 1
ATOM 683 C C . SER A 1 88 ? -0.252 -8.294 12.375 1.00 90.38 88 SER A C 1
ATOM 685 O O . SER A 1 88 ? -0.106 -8.676 13.537 1.00 90.38 88 SER A O 1
ATOM 687 N N . LEU A 1 89 ? -1.160 -7.379 12.019 1.00 90.38 89 LEU A N 1
ATOM 688 C CA . LEU A 1 89 ? -2.129 -6.789 12.937 1.00 90.38 89 LEU A CA 1
ATOM 689 C C . LEU A 1 89 ? -3.368 -7.653 13.115 1.00 90.38 89 LEU A C 1
ATOM 691 O O . LEU A 1 89 ? -4.077 -7.447 14.087 1.00 90.38 89 LEU A O 1
ATOM 695 N N . ILE A 1 90 ? -3.632 -8.607 12.217 1.0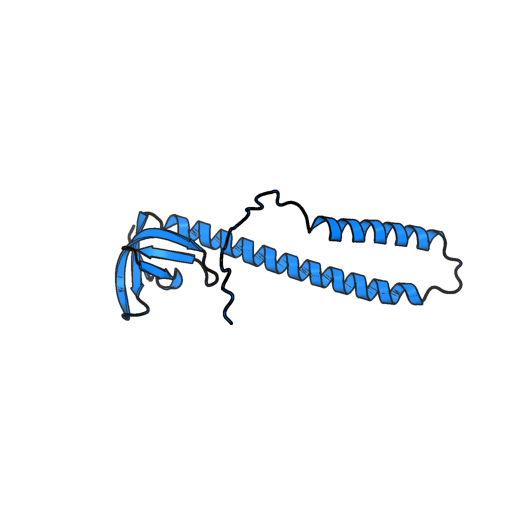0 93.56 90 ILE A N 1
ATOM 696 C CA . ILE A 1 90 ? -4.780 -9.510 12.348 1.00 93.56 90 ILE A CA 1
ATOM 697 C C . ILE A 1 90 ? -4.679 -10.245 13.688 1.00 93.56 90 ILE A C 1
ATOM 699 O O . ILE A 1 90 ? -3.644 -10.837 14.000 1.00 93.56 90 ILE A O 1
ATOM 703 N N . GLY A 1 91 ? -5.753 -10.191 14.471 1.00 93.44 91 GLY A N 1
ATOM 704 C CA . GLY A 1 91 ? -5.814 -10.756 15.817 1.00 93.44 91 GLY A CA 1
ATOM 705 C C . GLY A 1 91 ? -5.183 -9.896 16.915 1.00 93.44 91 GLY A C 1
ATOM 706 O O . GLY A 1 91 ? -5.133 -10.327 18.063 1.00 93.44 91 GLY A O 1
ATOM 707 N N . LYS A 1 92 ? -4.671 -8.701 16.593 1.00 94.00 92 LYS A N 1
ATOM 708 C CA . LYS A 1 92 ? -4.229 -7.717 17.588 1.00 94.00 92 LYS A CA 1
ATOM 709 C C . LYS A 1 92 ? -5.349 -6.741 17.893 1.00 94.00 92 LYS A C 1
ATOM 711 O O . LYS A 1 92 ? -6.118 -6.371 17.004 1.00 94.00 92 LYS A O 1
ATOM 716 N N . GLU A 1 93 ? -5.386 -6.284 19.134 1.00 94.88 93 GLU A N 1
ATOM 717 C CA . GLU A 1 93 ? -6.252 -5.190 19.541 1.00 94.88 93 GLU A CA 1
ATOM 718 C C . GLU A 1 93 ? -5.598 -3.861 19.142 1.00 94.88 93 GLU A C 1
ATOM 720 O O . GLU A 1 93 ? -4.390 -3.669 19.273 1.00 94.88 93 GLU A O 1
ATOM 725 N N . VAL A 1 94 ? -6.370 -2.942 18.575 1.00 94.75 94 VAL A N 1
ATOM 726 C CA . VAL A 1 94 ? -5.873 -1.639 18.124 1.00 94.75 94 VAL A CA 1
ATOM 727 C C . VAL A 1 94 ? -6.835 -0.537 18.536 1.00 94.75 94 VAL A C 1
ATOM 729 O O . VAL A 1 94 ? -8.034 -0.774 18.697 1.00 94.75 94 VAL A O 1
ATOM 732 N N . LYS A 1 95 ? -6.311 0.683 18.664 1.00 94.44 95 LYS A N 1
ATOM 733 C CA . LYS A 1 95 ? -7.116 1.905 18.708 1.00 94.44 95 LYS A CA 1
ATOM 734 C C . LYS A 1 95 ? -7.047 2.605 17.367 1.00 94.44 95 LYS A C 1
ATOM 736 O O . LYS A 1 95 ? -5.951 2.908 16.890 1.00 94.44 95 LYS A O 1
ATOM 741 N N . ALA A 1 96 ? -8.203 2.886 16.788 1.00 93.38 96 ALA A N 1
ATOM 742 C CA . ALA A 1 96 ? -8.321 3.628 15.545 1.00 93.38 96 ALA A CA 1
ATOM 743 C C . ALA A 1 96 ? -9.234 4.844 15.712 1.00 93.38 96 ALA A C 1
ATOM 745 O O . ALA A 1 96 ? -10.143 4.836 16.535 1.00 93.38 96 ALA A O 1
ATOM 746 N N . LEU A 1 97 ? -8.995 5.886 14.924 1.00 93.19 97 LEU A N 1
ATOM 747 C CA . LEU A 1 97 ? -9.875 7.042 14.824 1.00 93.19 97 LEU A CA 1
ATOM 748 C C . LEU A 1 97 ? -10.911 6.808 13.723 1.00 93.19 97 LEU A C 1
ATOM 750 O O . LEU A 1 97 ? -10.567 6.642 12.548 1.00 93.19 97 LEU A O 1
ATOM 754 N N . ASP A 1 98 ? -12.183 6.832 14.090 1.00 90.31 98 ASP A N 1
ATOM 755 C CA . ASP A 1 98 ? -13.268 6.824 13.123 1.00 90.31 98 ASP A CA 1
ATOM 756 C C . ASP A 1 98 ? -13.326 8.186 12.415 1.00 90.31 98 ASP A C 1
ATOM 758 O O . ASP A 1 98 ? -13.417 9.237 13.049 1.00 90.31 98 ASP A O 1
ATOM 762 N N . SER A 1 99 ? -13.216 8.184 11.086 1.00 85.94 99 SER A N 1
ATOM 763 C CA . SER A 1 99 ? -13.174 9.422 10.297 1.00 85.94 99 SER A CA 1
ATOM 764 C C . SER A 1 99 ? -14.545 10.083 10.141 1.00 85.94 99 SER A C 1
ATOM 766 O O . SER A 1 99 ? -14.595 11.281 9.863 1.00 85.94 99 SER A O 1
ATOM 768 N N . ASP A 1 100 ? -15.633 9.334 10.334 1.00 86.69 100 ASP A N 1
ATOM 769 C CA . ASP A 1 100 ? -16.999 9.846 10.220 1.00 86.69 100 ASP A CA 1
ATOM 770 C C . ASP A 1 100 ? -17.484 10.434 11.550 1.00 86.69 100 ASP A C 1
ATOM 772 O O . ASP A 1 100 ? -18.084 11.512 11.573 1.00 86.69 100 ASP A O 1
ATOM 776 N N . SER A 1 101 ? -17.219 9.748 12.669 1.00 87.81 101 SER A N 1
ATOM 777 C CA . SER A 1 101 ? -17.642 10.204 14.003 1.00 87.81 101 SER A CA 1
ATOM 778 C C . SER A 1 101 ? -16.590 11.050 14.730 1.00 87.81 101 SER A C 1
ATOM 780 O O . SER A 1 101 ? -16.942 11.840 15.606 1.00 87.81 101 SER A O 1
ATOM 782 N N . GLY A 1 102 ? -15.309 10.914 14.373 1.00 89.25 102 GLY A N 1
ATOM 783 C CA . GLY A 1 102 ? -14.189 11.525 15.091 1.00 89.25 102 GLY A CA 1
ATOM 784 C C . GLY A 1 102 ? -13.885 10.869 16.442 1.00 89.25 102 GLY A C 1
ATOM 785 O O . GLY A 1 102 ? -13.095 11.414 17.213 1.00 89.25 102 GLY A O 1
ATOM 786 N N . GLU A 1 103 ? -14.512 9.734 16.753 1.00 90.75 103 GLU A N 1
ATOM 787 C CA . GLU A 1 103 ? -14.305 9.004 18.003 1.00 90.75 103 GLU A CA 1
ATOM 788 C C . GLU A 1 103 ? -13.187 7.964 17.874 1.00 90.75 103 GLU A C 1
ATOM 790 O O . GLU A 1 103 ? -12.947 7.397 16.805 1.00 90.75 103 GLU A O 1
ATOM 795 N N . GLU A 1 104 ? -12.507 7.685 18.986 1.00 92.38 104 GLU A N 1
ATOM 796 C CA . GLU A 1 104 ? -11.579 6.560 19.054 1.00 92.38 104 GLU A CA 1
ATOM 797 C C . GLU A 1 104 ? -12.348 5.262 19.295 1.00 92.38 104 GLU A C 1
ATOM 799 O O . GLU A 1 104 ? -13.057 5.106 20.291 1.00 92.38 104 GLU A O 1
ATOM 804 N N . ILE A 1 105 ? -12.161 4.302 18.398 1.00 92.38 105 ILE A N 1
ATOM 805 C CA . ILE A 1 105 ? -12.684 2.949 18.524 1.00 92.38 105 ILE A CA 1
ATOM 806 C C . ILE A 1 105 ? -11.552 2.010 18.921 1.00 92.38 105 ILE A C 1
ATOM 808 O O . ILE A 1 105 ? -10.429 2.113 18.430 1.00 92.38 105 ILE A O 1
ATOM 812 N N . THR A 1 106 ? -11.849 1.088 19.832 1.00 94.50 106 THR A N 1
ATOM 813 C CA . THR A 1 106 ? -10.934 0.010 20.223 1.00 94.50 106 THR A CA 1
ATOM 814 C C . THR A 1 106 ? -11.533 -1.319 19.791 1.00 94.50 106 THR A C 1
ATOM 816 O O . THR A 1 106 ? -12.734 -1.546 19.962 1.00 94.50 106 THR A O 1
ATOM 819 N N . GLY A 1 107 ? -10.715 -2.194 19.217 1.00 93.81 107 GLY A N 1
ATOM 820 C CA . GLY A 1 107 ? -11.152 -3.539 18.870 1.00 93.81 107 GLY A CA 1
ATOM 821 C C . GLY A 1 107 ? -10.061 -4.388 18.238 1.00 93.81 107 GLY A C 1
ATOM 822 O O . GLY A 1 107 ? -8.989 -3.900 17.881 1.00 93.81 107 GLY A O 1
ATOM 823 N N . GLU A 1 108 ? -10.355 -5.676 18.102 1.00 95.25 108 GLU A N 1
ATOM 824 C CA . GLU A 1 108 ? -9.492 -6.635 17.422 1.00 95.25 108 GLU A CA 1
ATOM 825 C C . GLU A 1 108 ? -9.582 -6.453 15.903 1.00 95.25 108 GLU A C 1
ATOM 827 O O . GLU A 1 108 ? -10.667 -6.300 15.336 1.00 95.25 108 GLU A O 1
ATOM 832 N N . VAL A 1 109 ? -8.437 -6.484 15.223 1.00 95.19 109 VAL A N 1
ATOM 833 C CA . VAL A 1 109 ? -8.400 -6.501 13.760 1.00 95.19 109 VAL A CA 1
ATOM 834 C C . VAL A 1 109 ? -8.809 -7.883 13.264 1.00 95.19 109 VAL A C 1
ATOM 836 O O . VAL A 1 109 ? -8.048 -8.847 13.345 1.00 95.19 109 VAL A O 1
ATOM 839 N N . GLU A 1 110 ? -9.989 -7.969 12.664 1.00 94.50 110 GLU A N 1
ATOM 840 C CA . GLU A 1 110 ? -10.531 -9.222 12.140 1.00 94.50 110 GLU A CA 1
ATOM 841 C C . GLU A 1 110 ? -9.933 -9.572 10.772 1.00 94.50 110 GLU A C 1
ATOM 843 O O . GLU A 1 110 ? -9.666 -10.736 10.463 1.00 94.50 110 GLU A O 1
ATOM 848 N N . LYS A 1 111 ? -9.776 -8.565 9.901 1.00 93.62 111 LYS A N 1
ATOM 849 C CA . LYS A 1 111 ? -9.356 -8.743 8.502 1.00 93.62 111 LYS A CA 1
ATOM 850 C C . LYS A 1 111 ? -8.584 -7.538 7.987 1.00 93.62 111 LYS A C 1
ATOM 852 O O . LYS A 1 111 ? -8.752 -6.416 8.456 1.00 93.62 111 LYS A O 1
ATOM 857 N N . VAL A 1 112 ? -7.804 -7.783 6.937 1.00 91.88 112 VAL A N 1
ATOM 858 C CA . VAL A 1 112 ? -7.106 -6.755 6.160 1.00 91.88 112 VAL A CA 1
ATOM 859 C C . VAL A 1 112 ? -7.515 -6.879 4.702 1.00 91.88 112 VAL A C 1
ATOM 861 O O . VAL A 1 112 ? -7.543 -7.978 4.147 1.00 91.88 112 VAL A O 1
ATOM 864 N N . LYS A 1 113 ? -7.811 -5.747 4.072 1.00 89.56 113 LYS A N 1
ATOM 865 C CA . LYS A 1 113 ? -8.213 -5.653 2.669 1.00 89.56 113 LYS A CA 1
ATOM 866 C C . LYS A 1 113 ? -7.336 -4.630 1.959 1.00 89.56 113 LYS A C 1
ATOM 868 O O . LYS A 1 113 ? -7.071 -3.560 2.495 1.00 89.56 113 LYS A O 1
ATOM 873 N N . MET A 1 114 ? -6.893 -4.950 0.748 1.00 87.50 114 MET A N 1
ATOM 874 C CA . MET A 1 114 ? -6.259 -3.967 -0.132 1.00 87.50 114 MET A CA 1
ATOM 875 C C . MET A 1 114 ? -7.340 -3.231 -0.917 1.00 87.50 114 MET A C 1
ATOM 877 O O . MET A 1 114 ? -8.110 -3.864 -1.638 1.00 87.50 114 MET A O 1
ATOM 881 N N . ALA A 1 115 ? -7.394 -1.913 -0.760 1.00 86.94 115 ALA A N 1
ATOM 882 C CA . ALA A 1 115 ? -8.147 -1.008 -1.619 1.00 86.94 115 ALA A CA 1
ATOM 883 C C . ALA A 1 115 ? -7.173 -0.154 -2.447 1.00 86.94 115 ALA A C 1
ATOM 885 O O . ALA A 1 115 ? -5.973 -0.127 -2.168 1.00 86.94 115 ALA A O 1
ATOM 886 N N . ASP A 1 116 ? -7.691 0.585 -3.428 1.00 81.31 116 ASP A N 1
ATOM 887 C CA . ASP A 1 116 ? -6.873 1.467 -4.273 1.00 81.31 116 ASP A CA 1
ATOM 888 C C . ASP A 1 116 ? -6.187 2.586 -3.464 1.00 81.31 116 ASP A C 1
ATOM 890 O O . ASP A 1 116 ? -5.083 3.008 -3.804 1.00 81.31 116 ASP A O 1
ATOM 894 N N . SER A 1 117 ? -6.798 3.029 -2.354 1.00 82.62 117 SER A N 1
ATOM 895 C CA . SER A 1 117 ? -6.209 4.009 -1.426 1.00 82.62 117 SER A CA 1
ATOM 896 C C . SER A 1 117 ? -5.167 3.410 -0.469 1.00 82.62 117 SER A C 1
ATOM 898 O O . SER A 1 117 ? -4.454 4.152 0.208 1.00 82.62 117 SER A O 1
ATOM 900 N N . GLY A 1 118 ? -5.025 2.079 -0.431 1.00 85.38 118 GLY A N 1
ATOM 901 C CA . GLY A 1 118 ? -4.108 1.358 0.450 1.00 85.38 118 GLY A CA 1
ATOM 902 C C . GLY A 1 118 ? -4.792 0.302 1.333 1.00 85.38 118 GLY A C 1
ATOM 903 O O . GLY A 1 118 ? -5.947 -0.067 1.102 1.00 85.38 118 GLY A O 1
ATOM 904 N N . PRO A 1 119 ? -4.071 -0.239 2.336 1.00 89.94 119 PRO A N 1
ATOM 905 C CA . PRO A 1 119 ? -4.635 -1.179 3.300 1.00 89.94 119 PRO A CA 1
ATOM 906 C C . PRO A 1 119 ? -5.774 -0.577 4.116 1.00 89.94 119 PRO A C 1
ATOM 908 O O . PRO A 1 119 ? -5.619 0.479 4.733 1.00 89.94 119 PRO A O 1
ATOM 911 N N . LYS A 1 120 ? -6.864 -1.335 4.209 1.00 92.19 120 LYS A N 1
ATOM 912 C CA . LYS A 1 120 ? -7.947 -1.135 5.167 1.00 92.19 120 LYS A CA 1
ATOM 913 C C . LYS A 1 120 ? -8.008 -2.290 6.156 1.00 92.19 120 LYS A C 1
ATOM 915 O O . LYS A 1 120 ? -7.769 -3.446 5.794 1.00 92.19 120 LYS A O 1
ATOM 920 N N . LEU A 1 121 ? -8.338 -1.958 7.391 1.00 93.38 121 LEU A N 1
ATOM 921 C CA . LEU A 1 121 ? -8.549 -2.862 8.509 1.00 93.38 121 LEU A CA 1
ATOM 922 C C . LEU A 1 121 ? -10.042 -3.018 8.751 1.00 93.38 121 LEU A C 1
ATOM 924 O O . LEU A 1 121 ? -10.787 -2.054 8.612 1.00 93.38 121 LEU A O 1
ATOM 928 N N . ILE A 1 122 ? -10.473 -4.215 9.129 1.00 93.94 122 ILE A N 1
ATOM 929 C CA . ILE A 1 122 ? -11.845 -4.452 9.575 1.00 93.94 122 ILE A CA 1
ATOM 930 C C . ILE A 1 122 ? -11.816 -4.672 11.079 1.00 93.94 122 ILE A C 1
ATOM 932 O O . ILE A 1 122 ? -11.180 -5.620 11.537 1.00 93.94 122 ILE A O 1
ATOM 936 N N . ILE A 1 123 ? -12.479 -3.785 11.819 1.00 94.00 123 ILE A N 1
ATOM 937 C CA . ILE A 1 123 ? -12.559 -3.798 13.282 1.00 94.00 123 ILE A CA 1
ATOM 938 C C . ILE A 1 123 ? -14.039 -3.698 13.648 1.00 94.00 123 ILE A C 1
ATOM 940 O O . ILE A 1 123 ? -14.719 -2.775 13.196 1.00 94.00 123 ILE A O 1
ATOM 944 N N . ASN A 1 124 ? -14.559 -4.641 14.436 1.00 91.62 124 ASN A N 1
ATOM 945 C CA . ASN A 1 124 ? -15.981 -4.707 14.805 1.00 91.62 124 ASN A CA 1
ATOM 946 C C . ASN A 1 124 ? -16.928 -4.689 13.581 1.00 91.62 124 ASN A C 1
ATOM 948 O O . ASN A 1 124 ? -18.005 -4.095 13.617 1.00 91.62 124 ASN A O 1
ATOM 952 N N . GLY A 1 125 ? -16.505 -5.296 12.467 1.00 90.62 125 GLY A N 1
ATOM 953 C CA . GLY A 1 125 ? -17.235 -5.287 11.192 1.00 90.62 125 GLY A CA 1
ATOM 954 C C . GLY A 1 125 ? -17.172 -3.992 10.362 1.00 90.62 125 GLY A C 1
ATOM 955 O O . GLY A 1 125 ? -17.670 -3.998 9.235 1.00 90.62 125 GLY A O 1
ATOM 956 N N . ASN A 1 126 ? -16.536 -2.922 10.851 1.00 91.62 126 ASN A N 1
ATOM 957 C CA . ASN A 1 126 ? -16.387 -1.648 10.136 1.00 91.62 126 ASN A CA 1
ATOM 958 C C . ASN A 1 126 ? -15.006 -1.527 9.473 1.00 91.62 126 ASN A C 1
ATOM 960 O O . ASN A 1 126 ? -14.011 -2.021 10.003 1.00 91.62 126 ASN A O 1
ATOM 964 N N . GLU A 1 127 ? -14.939 -0.872 8.308 1.00 92.50 127 GLU A N 1
ATOM 965 C CA . GLU A 1 127 ? -13.683 -0.638 7.584 1.00 92.50 127 GLU A CA 1
ATOM 966 C C . GLU A 1 127 ? -13.010 0.666 8.047 1.00 92.50 127 GLU A C 1
ATOM 968 O O . GLU A 1 127 ? -13.584 1.743 7.913 1.00 92.50 127 GLU A O 1
ATOM 973 N N . TYR A 1 128 ? -11.756 0.577 8.487 1.00 91.88 128 TYR A N 1
ATOM 974 C CA . TYR A 1 128 ? -10.911 1.714 8.856 1.00 91.88 128 TYR A CA 1
ATOM 975 C C . TYR A 1 128 ? -9.661 1.748 7.980 1.00 91.88 128 TYR A C 1
ATOM 977 O O . TYR A 1 128 ? -9.108 0.705 7.621 1.00 91.88 128 TYR A O 1
ATOM 985 N N . GLU A 1 129 ? -9.186 2.935 7.612 1.00 91.62 129 GLU A N 1
ATOM 986 C CA . GLU A 1 129 ? -7.904 3.040 6.915 1.00 91.62 129 GLU A CA 1
ATOM 987 C C . GLU A 1 129 ? -6.756 2.686 7.863 1.00 91.62 129 GLU A C 1
ATOM 989 O O . GLU A 1 129 ? -6.793 2.996 9.051 1.00 91.62 129 GLU A O 1
ATOM 994 N N . MET A 1 130 ? -5.691 2.070 7.342 1.00 87.88 130 MET A N 1
ATOM 995 C CA . MET A 1 130 ? -4.503 1.774 8.153 1.00 87.88 130 MET A CA 1
ATOM 996 C C . MET A 1 130 ? -3.909 3.038 8.803 1.00 87.88 130 MET A C 1
ATOM 998 O O . MET A 1 130 ? -3.363 2.968 9.899 1.00 87.88 130 MET A O 1
ATOM 1002 N N . GLY A 1 131 ? -4.029 4.196 8.144 1.00 87.69 131 GLY A N 1
ATOM 1003 C CA . GLY A 1 131 ? -3.582 5.483 8.683 1.00 87.69 131 GLY A CA 1
ATOM 1004 C C . GLY A 1 131 ? -4.400 5.990 9.875 1.00 87.69 131 GLY A C 1
ATOM 1005 O O . GLY A 1 131 ? -3.923 6.866 10.587 1.00 87.69 131 GLY A O 1
ATOM 1006 N N . SER A 1 132 ? -5.591 5.436 10.110 1.00 90.00 132 SER A N 1
ATOM 1007 C CA . SER A 1 132 ? -6.437 5.782 11.253 1.00 90.00 132 SER A CA 1
ATOM 1008 C C . SER A 1 132 ? -6.019 5.077 12.542 1.00 90.00 132 SER A C 1
ATOM 1010 O O . SER A 1 132 ? -6.537 5.420 13.599 1.00 90.00 132 SER A O 1
ATOM 1012 N N . VAL A 1 133 ? -5.128 4.080 12.486 1.00 90.06 133 VAL A N 1
ATOM 1013 C CA . VAL A 1 133 ? -4.650 3.373 13.682 1.00 90.06 133 VAL A CA 1
ATOM 1014 C C . VAL A 1 133 ? -3.643 4.232 14.434 1.00 90.06 133 VA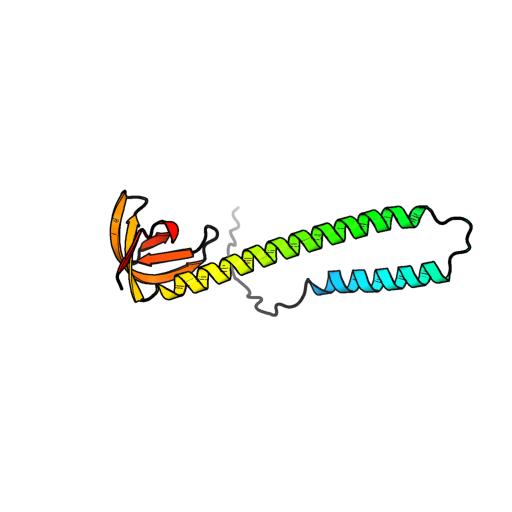L A C 1
ATOM 1016 O O . VAL A 1 133 ? -2.562 4.526 13.926 1.00 90.06 133 VAL A O 1
ATOM 1019 N N . ASN A 1 134 ? -3.981 4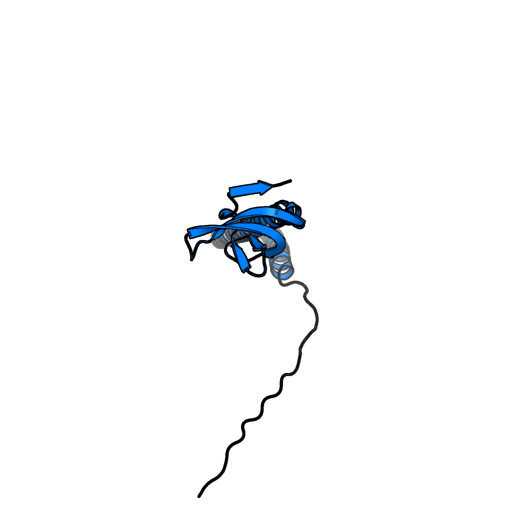.562 15.678 1.00 90.31 134 ASN A N 1
ATOM 1020 C CA . ASN A 1 134 ? -3.147 5.366 16.565 1.00 90.31 134 ASN A CA 1
ATOM 1021 C C . ASN A 1 134 ? -2.277 4.495 17.485 1.00 90.31 134 ASN A C 1
ATOM 1023 O O . ASN A 1 134 ? -1.163 4.886 17.829 1.00 90.31 134 ASN A O 1
ATOM 1027 N N . GLU A 1 135 ? -2.764 3.317 17.891 1.00 91.62 135 GLU A N 1
ATOM 1028 C CA . GLU A 1 135 ? -2.089 2.460 18.875 1.00 91.62 135 GLU A CA 1
ATOM 1029 C C . GLU A 1 135 ? -2.364 0.968 18.615 1.00 91.62 135 GLU A C 1
ATOM 1031 O O . GLU A 1 135 ? -3.473 0.598 18.232 1.00 91.62 135 GLU A O 1
ATOM 1036 N N . ILE A 1 136 ? -1.362 0.107 18.846 1.00 90.50 136 ILE A N 1
ATOM 1037 C CA . ILE A 1 136 ? -1.495 -1.359 18.822 1.00 90.50 136 ILE A CA 1
ATOM 1038 C C . ILE A 1 136 ? -1.356 -1.862 20.259 1.00 90.50 136 ILE A C 1
ATOM 1040 O O . ILE A 1 136 ? -0.302 -1.701 20.877 1.00 90.50 136 ILE A O 1
ATOM 1044 N N . LEU A 1 137 ? -2.416 -2.472 20.774 1.00 84.38 137 LEU A N 1
ATOM 1045 C CA . LEU A 1 137 ? -2.514 -3.041 22.110 1.00 84.38 137 LEU A CA 1
ATOM 1046 C C . LEU A 1 137 ? -2.203 -4.543 21.991 1.00 84.38 137 LEU A C 1
ATOM 1048 O O . LEU A 1 137 ? -2.867 -5.283 21.267 1.00 84.38 137 LEU A O 1
ATOM 1052 N N . GLY A 1 138 ? -1.066 -4.937 22.567 1.00 74.88 138 GLY A N 1
ATOM 1053 C CA . GLY A 1 138 ? -0.408 -6.225 22.318 1.00 74.88 138 GLY A CA 1
ATOM 1054 C C . GLY A 1 138 ? -1.095 -7.440 22.916 1.00 74.88 138 GLY A C 1
ATOM 1055 O O . GLY A 1 138 ? -1.676 -7.309 24.013 1.00 74.88 138 GLY A O 1
#

Secondary structure (DSSP, 8-state):
--------------------SSHHHHHHHHHHHHHHHHHHTT--TT--SHHHHHHHHHHHHHHHHHHHHHHHHHHHHHHHHHHHHHHTTTT-EEEEE-TTT--EEEEEEEEEEEETTEEEEEETTEEEEGGGEEEEE-

Solvent-accessible surface area (backbone atoms only — not comparable to full-atom values): 8530 Å² total; per-residue (Å²): 140,89,84,80,90,83,86,82,88,78,89,78,88,83,86,78,79,92,78,75,88,64,56,66,68,50,53,57,50,55,57,46,53,52,51,48,56,53,48,70,76,67,63,72,94,84,77,84,69,75,69,53,58,59,47,53,52,50,53,51,50,51,51,51,50,51,50,51,52,50,51,55,51,49,53,52,49,54,50,52,53,51,47,59,62,53,54,70,41,50,78,32,35,32,33,30,50,39,87,88,81,70,45,79,46,74,40,46,24,75,42,74,44,83,49,97,95,40,54,29,35,26,40,90,88,41,83,40,53,57,86,32,52,79,46,78,48,129

pLDDT: mean 74.05, std 19.86, range [33.72, 95.25]

Radius of gyration: 27.78 Å; Cα contacts (8 Å, |Δi|>4): 112; chains: 1; bounding box: 80×31×72 Å